Protein AF-A0A8X6I4H9-F1 (afdb_monomer)

Structure (mmCIF, N/CA/C/O backbone):
data_AF-A0A8X6I4H9-F1
#
_entry.id   AF-A0A8X6I4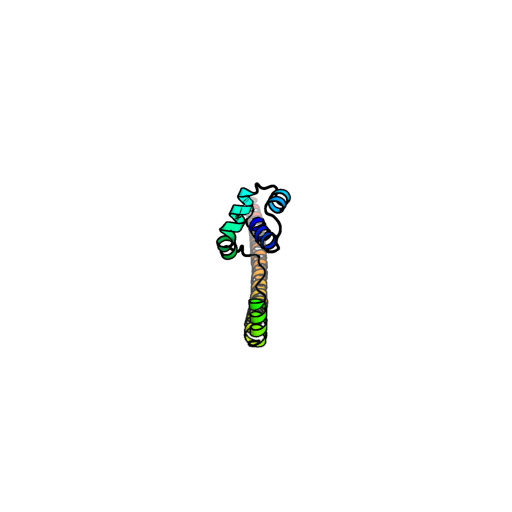H9-F1
#
loop_
_atom_site.group_PDB
_atom_site.id
_atom_site.type_symbol
_atom_site.label_atom_id
_atom_site.label_alt_id
_atom_site.label_comp_id
_atom_site.label_asym_id
_atom_site.label_entity_id
_atom_site.label_seq_id
_atom_site.pdbx_PDB_ins_code
_atom_site.Cartn_x
_atom_site.Cartn_y
_atom_site.Cartn_z
_atom_site.occupancy
_atom_site.B_iso_or_equiv
_atom_site.auth_seq_id
_atom_site.auth_comp_id
_atom_site.auth_asym_id
_atom_site.auth_atom_id
_atom_site.pdbx_PDB_model_num
ATOM 1 N N . MET A 1 1 ? -10.138 9.656 -22.142 1.00 62.78 1 MET A N 1
ATOM 2 C CA . MET A 1 1 ? -8.800 9.937 -21.572 1.00 62.78 1 MET A CA 1
ATOM 3 C C . MET A 1 1 ? -8.056 8.612 -21.394 1.00 62.78 1 MET A C 1
ATOM 5 O O . MET A 1 1 ? -8.701 7.644 -21.022 1.00 62.78 1 MET A O 1
ATOM 9 N N . ILE A 1 2 ? -6.763 8.522 -21.728 1.00 79.38 2 ILE A N 1
ATOM 10 C CA . ILE A 1 2 ? -5.952 7.296 -21.542 1.00 79.38 2 ILE A CA 1
ATOM 11 C C . ILE A 1 2 ? -5.368 7.282 -20.125 1.00 79.38 2 ILE A C 1
ATOM 13 O O . ILE A 1 2 ? -4.839 8.306 -19.690 1.00 79.38 2 ILE A O 1
ATOM 17 N N . SER A 1 3 ? -5.432 6.134 -19.442 1.00 85.44 3 SER A N 1
ATOM 18 C CA . SER A 1 3 ? -4.792 5.927 -18.134 1.00 85.44 3 SER A CA 1
ATOM 19 C C . SER A 1 3 ? -3.269 6.075 -18.226 1.00 85.44 3 SER A C 1
ATOM 21 O O . SER A 1 3 ? -2.656 5.675 -19.217 1.00 85.44 3 SER A O 1
ATOM 23 N N . MET A 1 4 ? -2.638 6.620 -17.183 1.00 84.12 4 MET A N 1
ATOM 24 C CA . MET A 1 4 ? -1.178 6.736 -17.116 1.00 84.12 4 MET A CA 1
ATOM 25 C C . MET A 1 4 ? -0.478 5.379 -17.245 1.00 84.12 4 MET A C 1
ATOM 27 O O . MET A 1 4 ? 0.596 5.321 -17.837 1.00 84.12 4 MET A O 1
ATOM 31 N N . GLU A 1 5 ? -1.098 4.291 -16.787 1.00 81.94 5 GLU A N 1
ATOM 32 C CA . GLU A 1 5 ? -0.557 2.934 -16.930 1.00 81.94 5 GLU A CA 1
ATOM 33 C C . GLU A 1 5 ? -0.462 2.500 -18.397 1.00 81.94 5 GLU A C 1
ATOM 35 O O . GLU A 1 5 ? 0.587 2.044 -18.843 1.00 81.94 5 GLU A O 1
ATOM 40 N N . ALA A 1 6 ? -1.515 2.739 -19.181 1.00 86.56 6 ALA A N 1
ATOM 41 C CA . ALA A 1 6 ? -1.524 2.411 -20.604 1.00 86.56 6 ALA A CA 1
ATOM 42 C C . ALA A 1 6 ? -0.463 3.213 -21.379 1.00 86.56 6 ALA A C 1
ATOM 44 O O . ALA A 1 6 ? 0.189 2.677 -22.270 1.00 86.56 6 ALA A O 1
ATOM 45 N N . LYS A 1 7 ? -0.207 4.479 -21.007 1.00 87.69 7 LYS A N 1
ATOM 46 C CA . LYS A 1 7 ? 0.895 5.261 -21.604 1.00 87.69 7 LYS A CA 1
ATOM 47 C C . LYS A 1 7 ? 2.264 4.635 -21.324 1.00 87.69 7 LYS A C 1
ATOM 49 O O . LYS A 1 7 ? 3.113 4.630 -22.210 1.00 87.69 7 LYS A O 1
ATOM 54 N N . HIS A 1 8 ? 2.463 4.107 -20.116 1.00 86.38 8 HIS A N 1
ATOM 55 C CA . HIS A 1 8 ? 3.703 3.432 -19.731 1.00 86.38 8 HIS A CA 1
ATOM 56 C C . HIS A 1 8 ? 3.895 2.091 -20.442 1.00 86.38 8 HIS A C 1
ATOM 58 O O . HIS A 1 8 ? 5.033 1.696 -20.656 1.00 86.38 8 HIS A O 1
ATOM 64 N N . GLU A 1 9 ? 2.819 1.411 -20.841 1.00 89.44 9 GLU A N 1
ATOM 65 C CA . GLU A 1 9 ? 2.886 0.144 -21.580 1.00 89.44 9 GLU A CA 1
ATOM 66 C C . GLU A 1 9 ? 3.106 0.338 -23.094 1.00 89.44 9 GLU A C 1
ATOM 68 O O . GLU A 1 9 ? 3.811 -0.442 -23.737 1.00 89.44 9 GLU A O 1
ATOM 73 N N . ILE A 1 10 ? 2.566 1.419 -23.667 1.00 91.88 10 ILE A N 1
ATOM 74 C CA . ILE A 1 10 ? 2.710 1.756 -25.094 1.00 91.88 10 ILE A CA 1
ATOM 75 C C . ILE A 1 10 ? 4.174 2.060 -25.463 1.00 91.88 10 ILE A C 1
ATOM 77 O O . ILE A 1 10 ? 4.653 1.625 -26.510 1.00 91.88 10 ILE A O 1
ATOM 81 N N . ILE A 1 11 ? 4.906 2.777 -24.601 1.00 90.50 11 ILE A N 1
ATOM 82 C CA . ILE A 1 11 ? 6.310 3.167 -24.832 1.00 90.50 11 ILE A CA 1
ATOM 83 C C . ILE A 1 11 ? 7.230 1.951 -25.089 1.00 90.50 11 ILE A C 1
ATOM 85 O O . ILE A 1 11 ? 7.863 1.919 -26.146 1.00 90.50 11 ILE A O 1
ATOM 89 N N . PRO A 1 12 ? 7.300 0.926 -24.214 1.00 91.31 12 PRO A N 1
ATOM 90 C CA . PRO A 1 12 ? 8.174 -0.228 -24.419 1.00 91.31 12 PRO A CA 1
ATOM 91 C C . PRO A 1 12 ? 7.708 -1.149 -25.552 1.00 91.31 12 PRO A C 1
ATOM 93 O O . PRO A 1 12 ? 8.519 -1.882 -26.113 1.00 91.31 12 PRO A O 1
ATOM 96 N N . LYS A 1 13 ? 6.415 -1.167 -25.912 1.00 92.00 13 LYS A N 1
ATOM 97 C CA . LYS A 1 13 ? 5.955 -1.878 -27.120 1.00 92.00 13 LYS A CA 1
ATOM 98 C C . LYS A 1 13 ? 6.479 -1.193 -28.385 1.00 92.00 13 LYS A C 1
ATOM 100 O O . LYS A 1 13 ? 6.970 -1.867 -29.285 1.00 92.00 13 LYS A O 1
ATOM 105 N N . HIS A 1 14 ? 6.459 0.137 -28.422 1.00 91.81 14 HIS A N 1
ATOM 106 C CA . HIS A 1 14 ? 7.021 0.883 -29.543 1.00 91.81 14 HIS A CA 1
ATOM 107 C C . HIS A 1 14 ? 8.554 0.785 -29.625 1.00 91.81 14 HIS A C 1
ATOM 109 O O . HIS A 1 14 ? 9.089 0.607 -30.714 1.00 91.81 14 HIS A O 1
ATOM 115 N N . GLU A 1 15 ? 9.267 0.829 -28.493 1.00 89.69 15 GLU A N 1
ATOM 116 C CA . GLU A 1 15 ? 10.731 0.634 -28.454 1.00 89.69 15 GLU A CA 1
ATOM 117 C C . GLU A 1 15 ? 11.150 -0.773 -28.929 1.00 89.69 15 GLU A C 1
ATOM 119 O O . GLU A 1 15 ? 12.228 -0.933 -29.492 1.00 89.69 15 GLU A O 1
ATOM 124 N N . ARG A 1 16 ? 10.270 -1.777 -28.791 1.00 90.88 16 ARG A N 1
ATOM 125 C CA . ARG A 1 16 ? 10.429 -3.123 -29.377 1.00 90.88 16 ARG A CA 1
ATOM 126 C C . ARG A 1 16 ? 10.137 -3.195 -30.884 1.00 90.88 16 ARG A C 1
ATOM 128 O O . ARG A 1 16 ? 10.210 -4.275 -31.459 1.00 90.88 16 ARG A O 1
ATOM 135 N N . GLY A 1 17 ? 9.802 -2.074 -31.522 1.00 88.19 17 GLY A N 1
ATOM 136 C CA . GLY A 1 17 ? 9.575 -1.983 -32.966 1.00 88.19 17 GLY A CA 1
ATOM 137 C C . GLY A 1 17 ? 8.130 -2.208 -33.417 1.00 88.19 17 GLY A C 1
ATOM 138 O O . GLY A 1 17 ? 7.887 -2.307 -34.620 1.00 88.19 17 GLY A O 1
ATOM 139 N N . VAL A 1 18 ? 7.154 -2.265 -32.500 1.00 92.75 18 VAL A N 1
ATOM 140 C CA . VAL A 1 18 ? 5.731 -2.354 -32.875 1.00 92.75 18 VAL A CA 1
ATOM 141 C C . VAL A 1 18 ? 5.297 -1.064 -33.585 1.00 92.75 18 VAL A C 1
ATOM 143 O O . VAL A 1 18 ? 5.602 0.051 -33.133 1.00 92.75 18 VAL A O 1
ATOM 146 N N . ARG A 1 19 ? 4.579 -1.203 -34.709 1.00 93.88 19 ARG A N 1
ATOM 147 C CA . ARG A 1 19 ? 4.134 -0.058 -35.515 1.00 93.88 19 ARG A CA 1
ATOM 148 C C . ARG A 1 19 ? 3.068 0.748 -34.775 1.00 93.88 19 ARG A C 1
ATOM 150 O O . ARG A 1 19 ? 2.233 0.218 -34.049 1.00 93.88 19 ARG A O 1
ATOM 157 N N . ILE A 1 20 ? 3.062 2.056 -35.025 1.00 93.00 20 ILE A N 1
ATOM 158 C CA . ILE A 1 20 ? 2.125 3.005 -34.400 1.00 93.00 20 ILE A CA 1
ATOM 159 C C . ILE A 1 20 ? 0.665 2.640 -34.708 1.00 93.00 20 ILE A C 1
ATOM 161 O O . ILE A 1 20 ? -0.184 2.761 -33.830 1.00 93.00 20 ILE A O 1
ATOM 165 N N . ASN A 1 21 ? 0.380 2.163 -35.924 1.00 94.06 21 ASN A N 1
ATOM 166 C CA . ASN A 1 21 ? -0.971 1.757 -36.323 1.00 94.06 21 ASN A CA 1
ATOM 167 C C . ASN A 1 21 ? -1.453 0.502 -35.580 1.00 94.06 21 ASN A C 1
ATOM 169 O O . ASN A 1 21 ? -2.626 0.415 -35.232 1.00 94.06 21 ASN A O 1
ATOM 173 N N . ASP A 1 22 ? -0.553 -0.431 -35.274 1.00 94.31 22 ASP A N 1
ATOM 174 C CA . ASP A 1 22 ? -0.910 -1.651 -34.545 1.00 94.31 22 ASP A CA 1
ATOM 175 C C . ASP A 1 22 ? -1.233 -1.319 -33.083 1.00 94.31 22 ASP A C 1
ATOM 177 O O . ASP A 1 22 ? -2.251 -1.756 -32.555 1.00 94.31 22 ASP A O 1
ATOM 181 N N . LEU A 1 23 ? -0.442 -0.433 -32.465 1.00 93.12 23 LEU A N 1
ATOM 182 C CA . LEU A 1 23 ? -0.714 0.112 -31.128 1.00 93.12 23 LEU A CA 1
ATOM 183 C C . LEU A 1 23 ? -2.003 0.941 -31.087 1.00 93.12 23 LEU A C 1
ATOM 185 O O . LEU A 1 23 ? -2.743 0.921 -30.107 1.00 93.12 23 LEU A O 1
ATOM 189 N N . ALA A 1 24 ? -2.283 1.689 -32.150 1.00 93.50 24 ALA A N 1
ATOM 190 C CA . ALA A 1 24 ? -3.525 2.432 -32.294 1.00 93.50 24 ALA A CA 1
ATOM 191 C C . ALA A 1 24 ? -4.738 1.489 -32.286 1.00 93.50 24 ALA A C 1
ATOM 193 O O . ALA A 1 24 ? -5.689 1.729 -31.544 1.00 93.50 24 ALA A O 1
ATOM 194 N N . ASN A 1 25 ? -4.669 0.382 -33.026 1.00 93.12 25 ASN A N 1
ATOM 195 C CA . ASN A 1 25 ? -5.726 -0.625 -33.053 1.00 93.12 25 ASN A CA 1
ATOM 196 C C . ASN A 1 25 ? -5.857 -1.363 -31.711 1.00 93.12 25 ASN A C 1
ATOM 198 O O . ASN A 1 25 ? -6.961 -1.465 -31.184 1.00 93.12 25 ASN A O 1
ATOM 202 N N . GLU A 1 26 ? -4.740 -1.808 -31.126 1.00 91.75 26 GLU A N 1
ATOM 203 C CA . GLU A 1 26 ? -4.704 -2.553 -29.857 1.00 91.75 26 GLU A CA 1
ATOM 204 C C . GLU A 1 26 ? -5.322 -1.756 -28.699 1.00 91.75 26 GLU A C 1
ATOM 206 O O . GLU A 1 26 ? -6.111 -2.281 -27.916 1.00 91.75 26 GLU A O 1
ATOM 211 N N . TYR A 1 27 ? -5.003 -0.464 -28.606 1.00 90.50 27 TYR A N 1
ATOM 212 C CA . TYR A 1 27 ? -5.486 0.398 -27.527 1.00 90.50 27 TYR A CA 1
ATOM 213 C C . TYR A 1 27 ? -6.756 1.189 -27.891 1.00 90.50 27 TYR A C 1
ATOM 215 O O . TYR A 1 27 ? -7.223 2.000 -27.079 1.00 90.50 27 TYR A O 1
ATOM 223 N N . GLY A 1 28 ? -7.308 0.992 -29.096 1.00 90.56 28 GLY A N 1
ATOM 224 C CA . GLY A 1 28 ? -8.489 1.702 -29.600 1.00 90.56 28 GLY A CA 1
ATOM 225 C C . GLY A 1 28 ? -8.290 3.220 -29.682 1.00 90.56 28 GLY A C 1
ATOM 226 O O . GLY A 1 28 ? -9.151 4.000 -29.265 1.00 90.56 28 GLY A O 1
ATOM 227 N N . ARG A 1 29 ? -7.111 3.666 -30.130 1.00 92.31 29 ARG A N 1
ATOM 228 C CA . ARG A 1 29 ? -6.700 5.076 -30.188 1.00 92.31 29 ARG A CA 1
ATOM 229 C C . ARG A 1 29 ? -6.320 5.493 -31.591 1.00 92.31 29 ARG A C 1
ATOM 231 O O . ARG A 1 29 ? -5.861 4.699 -32.390 1.00 92.31 29 ARG A O 1
ATOM 238 N N . ASN A 1 30 ? -6.451 6.786 -31.862 1.00 93.56 30 ASN A N 1
ATOM 239 C CA . ASN A 1 30 ? -5.946 7.364 -33.099 1.00 93.56 30 ASN A CA 1
ATOM 240 C C . ASN A 1 30 ? -4.399 7.260 -33.128 1.00 93.56 30 ASN A C 1
ATOM 242 O O . ASN A 1 30 ? -3.769 7.602 -32.117 1.00 93.56 30 ASN A O 1
ATOM 246 N N . PRO A 1 31 ? -3.773 6.860 -34.253 1.00 93.56 31 PRO A N 1
ATOM 247 C CA . PRO A 1 31 ? -2.320 6.904 -34.443 1.00 93.56 31 PRO A CA 1
ATOM 248 C C . PRO A 1 31 ? -1.654 8.208 -33.986 1.00 93.56 31 PRO A C 1
ATOM 250 O O . PRO A 1 31 ? -0.582 8.180 -33.378 1.00 93.56 31 PRO A O 1
ATOM 253 N N . SER A 1 32 ? -2.309 9.359 -34.181 1.00 93.81 32 SER A N 1
ATOM 254 C CA . SER A 1 32 ? -1.797 10.653 -33.708 1.00 93.81 32 SER A CA 1
ATOM 255 C C . SER A 1 32 ? -1.646 10.708 -32.183 1.00 93.81 32 SER A C 1
ATOM 257 O O . SER A 1 32 ? -0.672 11.263 -31.678 1.00 93.81 32 SER A O 1
ATOM 259 N N . ALA A 1 33 ? -2.569 10.097 -31.436 1.00 92.50 33 ALA A N 1
ATOM 260 C CA . ALA A 1 33 ? -2.508 10.046 -29.977 1.00 92.50 33 ALA A CA 1
ATOM 261 C C . ALA A 1 33 ? -1.358 9.149 -29.493 1.00 92.50 33 ALA A C 1
ATOM 263 O O . ALA A 1 33 ? -0.643 9.522 -28.563 1.00 92.50 33 ALA A O 1
ATOM 264 N N . ILE A 1 34 ? -1.139 8.008 -30.155 1.00 94.44 34 ILE A N 1
ATOM 265 C CA . ILE A 1 34 ? -0.004 7.114 -29.879 1.00 94.44 34 ILE A CA 1
ATOM 266 C C . ILE A 1 34 ? 1.325 7.825 -30.169 1.00 94.44 34 ILE A C 1
ATOM 268 O O . ILE A 1 34 ? 2.225 7.819 -29.330 1.00 94.44 34 ILE A O 1
ATOM 272 N N . SER A 1 35 ? 1.424 8.527 -31.301 1.00 94.25 35 SER A N 1
ATOM 273 C CA . SER A 1 35 ? 2.589 9.354 -31.639 1.00 94.25 35 SER A CA 1
ATOM 274 C C . SER A 1 35 ? 2.877 10.408 -30.561 1.00 94.25 35 SER A C 1
ATOM 276 O O . SER A 1 35 ? 4.031 10.606 -30.187 1.00 94.25 35 SER A O 1
ATOM 278 N N . THR A 1 36 ? 1.857 11.085 -30.028 1.00 94.69 36 THR A N 1
ATOM 279 C CA . THR A 1 36 ? 2.041 12.070 -28.947 1.00 94.69 36 THR A CA 1
ATOM 280 C C . THR A 1 36 ? 2.564 11.425 -27.663 1.00 94.69 36 THR A C 1
ATOM 282 O O . THR A 1 36 ? 3.466 11.979 -27.038 1.00 94.69 36 THR A O 1
ATOM 285 N N . ILE A 1 37 ? 2.070 10.236 -27.299 1.00 93.06 37 ILE A N 1
ATOM 286 C CA . ILE A 1 37 ? 2.575 9.470 -26.144 1.00 93.06 37 ILE A CA 1
ATOM 287 C C . ILE A 1 37 ? 4.057 9.126 -26.331 1.00 93.06 37 ILE A C 1
ATOM 289 O O . ILE A 1 37 ? 4.852 9.329 -25.417 1.00 93.06 37 ILE A O 1
ATOM 293 N N . ILE A 1 38 ? 4.443 8.672 -27.525 1.00 93.44 38 ILE A N 1
ATOM 294 C CA . ILE A 1 38 ? 5.837 8.339 -27.850 1.00 93.44 38 ILE A CA 1
ATOM 295 C C . ILE A 1 38 ? 6.730 9.588 -27.801 1.00 93.44 38 ILE A C 1
ATOM 297 O O . ILE A 1 38 ? 7.825 9.536 -27.247 1.00 93.44 38 ILE A O 1
ATOM 301 N N . LYS A 1 39 ? 6.268 10.733 -28.320 1.00 94.50 39 LYS A N 1
ATOM 302 C CA . LYS A 1 39 ? 7.011 12.008 -28.251 1.00 94.50 39 LYS A CA 1
ATOM 303 C C . LYS A 1 39 ? 7.212 12.483 -26.812 1.00 94.50 39 LYS A C 1
ATOM 305 O O . LYS A 1 39 ? 8.264 13.017 -26.479 1.00 94.50 39 LYS A O 1
ATOM 310 N N . GLN A 1 40 ? 6.223 12.261 -25.951 1.00 92.25 40 GLN A N 1
ATOM 311 C CA . GLN A 1 40 ? 6.266 12.626 -24.534 1.00 92.25 40 GLN A CA 1
ATOM 312 C C . GLN A 1 40 ? 6.908 11.544 -23.644 1.00 92.25 40 GLN A C 1
ATOM 314 O O . GLN A 1 40 ? 6.837 11.655 -22.418 1.00 92.25 40 GLN A O 1
ATOM 319 N N . LYS A 1 41 ? 7.553 10.515 -24.218 1.00 89.75 41 LYS A N 1
ATOM 320 C CA . LYS A 1 41 ? 8.068 9.353 -23.471 1.00 89.75 41 LYS A CA 1
ATOM 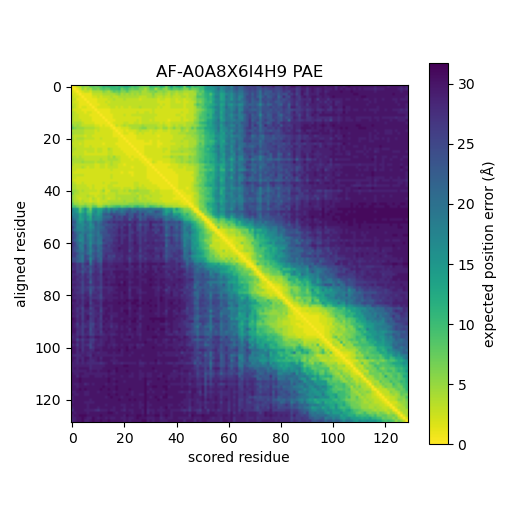321 C C . LYS A 1 41 ? 8.999 9.719 -22.315 1.00 89.75 41 LYS A C 1
ATOM 323 O O . LYS A 1 41 ? 8.897 9.118 -21.253 1.00 89.75 41 LYS A O 1
ATOM 328 N N . GLU A 1 42 ? 9.852 10.728 -22.480 1.00 86.88 42 GLU A N 1
ATOM 329 C CA . GLU A 1 42 ? 10.808 11.146 -21.446 1.00 86.88 42 GLU A CA 1
ATOM 330 C C . GLU A 1 42 ? 10.111 11.804 -20.249 1.00 86.88 42 GLU A C 1
ATOM 332 O O . GLU A 1 42 ? 10.472 11.564 -19.099 1.00 86.88 42 GLU A O 1
ATOM 337 N N . ALA A 1 43 ? 9.065 12.598 -20.497 1.00 87.56 43 ALA A N 1
ATOM 338 C CA . ALA A 1 43 ? 8.253 13.181 -19.433 1.00 87.56 43 ALA A CA 1
ATOM 339 C C . ALA A 1 43 ? 7.435 12.100 -18.711 1.00 87.56 43 ALA A C 1
ATOM 341 O O . ALA A 1 43 ? 7.359 12.096 -17.486 1.00 87.56 43 ALA A O 1
ATOM 342 N N . ILE A 1 44 ? 6.877 11.147 -19.465 1.00 85.19 44 ILE A N 1
ATOM 343 C CA . ILE A 1 44 ? 6.092 10.033 -18.920 1.00 85.19 44 ILE A CA 1
ATOM 344 C C . ILE A 1 44 ? 6.977 9.120 -18.056 1.00 85.19 44 ILE A C 1
ATOM 346 O O . ILE A 1 44 ? 6.574 8.797 -16.946 1.00 85.19 44 ILE A O 1
ATOM 350 N N . LYS A 1 45 ? 8.204 8.796 -18.496 1.00 84.31 45 LYS A N 1
ATOM 351 C CA . LYS A 1 45 ? 9.186 8.017 -17.715 1.00 84.31 45 LYS A CA 1
ATOM 352 C C . LYS A 1 45 ? 9.607 8.715 -16.414 1.00 84.31 45 LYS A C 1
ATOM 354 O O . LYS A 1 45 ? 9.835 8.033 -15.425 1.00 84.31 45 LYS A O 1
ATOM 359 N N . LYS A 1 46 ? 9.698 10.051 -16.385 1.00 80.50 46 LYS A N 1
ATOM 360 C CA . LYS A 1 46 ? 10.021 10.826 -15.164 1.00 80.50 46 LYS A CA 1
ATOM 361 C C . LYS A 1 46 ? 8.859 10.899 -14.171 1.00 80.50 46 LYS A C 1
ATOM 363 O O . LYS A 1 46 ? 9.083 10.994 -12.972 1.00 80.50 46 LYS A O 1
ATOM 368 N N . LEU A 1 47 ? 7.628 10.852 -14.670 1.00 73.12 47 LEU A N 1
ATOM 369 C CA . LEU A 1 47 ? 6.388 10.935 -13.894 1.00 73.12 47 LEU A CA 1
ATOM 370 C C . LEU A 1 47 ? 5.923 9.572 -13.356 1.00 73.12 47 LEU A C 1
ATOM 372 O O . LEU A 1 47 ? 4.723 9.407 -13.141 1.00 73.12 47 LEU A O 1
ATOM 376 N N . GLN A 1 48 ? 6.827 8.594 -13.199 1.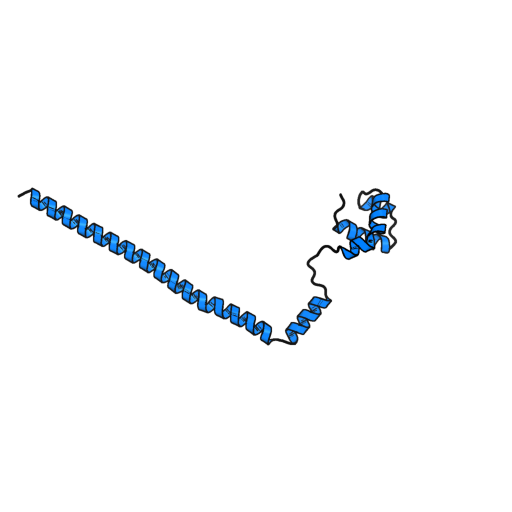00 62.81 48 GLN A N 1
ATOM 377 C CA . GLN A 1 48 ? 6.466 7.214 -12.861 1.00 62.81 48 GLN A CA 1
ATOM 378 C C . GLN A 1 48 ? 5.362 7.152 -11.791 1.00 62.81 48 GLN A C 1
ATOM 380 O O . GLN A 1 48 ? 5.525 7.731 -10.713 1.00 62.81 48 GLN A O 1
ATOM 385 N N . PRO A 1 49 ? 4.243 6.451 -12.051 1.00 54.62 49 PRO A N 1
ATOM 386 C CA . PRO A 1 49 ? 3.294 6.142 -11.002 1.00 54.62 49 PRO A CA 1
ATOM 387 C C . PRO A 1 49 ? 4.012 5.230 -10.012 1.00 54.62 49 PRO A C 1
ATOM 389 O O . PRO A 1 49 ? 4.616 4.233 -10.409 1.00 54.62 49 PRO A O 1
ATOM 392 N N . SER A 1 50 ? 3.949 5.579 -8.732 1.00 49.19 50 SER A N 1
ATOM 393 C CA . SER A 1 50 ? 4.380 4.758 -7.608 1.00 49.19 50 SER A CA 1
ATOM 394 C C . SER A 1 50 ? 3.610 3.433 -7.592 1.00 49.19 50 SER A C 1
ATOM 396 O O . SER A 1 50 ? 2.673 3.239 -6.823 1.00 49.19 50 SER A O 1
ATOM 398 N N . LYS A 1 51 ? 3.987 2.489 -8.457 1.00 49.41 51 LYS A N 1
ATOM 399 C CA . LYS A 1 51 ? 3.639 1.086 -8.268 1.00 49.41 51 LYS A CA 1
ATOM 400 C C . LYS A 1 51 ? 4.504 0.600 -7.119 1.00 49.41 51 LYS A C 1
ATOM 402 O O . LYS A 1 51 ? 5.722 0.708 -7.180 1.00 49.41 51 LYS A O 1
ATOM 407 N N . GLY A 1 52 ? 3.851 0.152 -6.050 1.00 51.56 52 GLY A N 1
ATOM 408 C CA . GLY A 1 52 ? 4.439 -0.265 -4.777 1.00 51.56 52 GLY A CA 1
ATOM 409 C C . GLY A 1 52 ? 5.321 -1.514 -4.842 1.00 51.56 52 GLY A C 1
ATOM 410 O O . GLY A 1 52 ? 5.273 -2.339 -3.937 1.00 51.56 52 GLY A O 1
ATOM 411 N N . GLU A 1 53 ? 6.135 -1.655 -5.881 1.00 54.25 53 GLU A N 1
ATOM 412 C CA . GLU A 1 53 ? 7.283 -2.544 -5.895 1.00 54.25 53 GLU A CA 1
ATOM 413 C C . GLU A 1 53 ? 8.475 -1.737 -5.392 1.00 54.25 53 GLU A C 1
ATOM 415 O O . GLU A 1 53 ? 8.964 -0.822 -6.052 1.00 54.25 53 GLU A O 1
ATOM 420 N N . ILE A 1 54 ? 8.915 -2.044 -4.172 1.00 58.75 54 ILE A N 1
ATOM 421 C CA . ILE A 1 54 ? 10.166 -1.509 -3.640 1.00 58.75 54 ILE A CA 1
ATOM 422 C C . ILE A 1 54 ? 11.274 -1.947 -4.613 1.00 58.75 54 ILE A C 1
ATOM 424 O O . ILE A 1 54 ? 11.432 -3.153 -4.818 1.00 58.75 54 ILE A O 1
ATOM 428 N N . PRO A 1 55 ? 12.024 -1.013 -5.227 1.00 59.34 55 PRO A N 1
ATOM 429 C CA . PRO A 1 55 ? 13.085 -1.341 -6.168 1.00 59.34 55 PRO A CA 1
ATOM 430 C C . PRO A 1 55 ? 14.037 -2.391 -5.594 1.00 59.34 55 PRO A C 1
ATOM 432 O O . PRO A 1 55 ? 14.410 -2.331 -4.420 1.00 59.34 55 PRO A O 1
ATOM 435 N N . ARG A 1 56 ? 14.459 -3.347 -6.427 1.00 57.53 56 ARG A N 1
ATOM 436 C CA . ARG A 1 56 ? 15.324 -4.468 -6.015 1.00 57.53 56 ARG A CA 1
ATOM 437 C C . ARG A 1 56 ? 16.632 -4.005 -5.365 1.00 57.53 56 ARG A C 1
ATOM 439 O O . ARG A 1 56 ? 17.177 -4.726 -4.532 1.00 57.53 56 ARG A O 1
ATOM 446 N N . GLU A 1 57 ? 17.138 -2.820 -5.711 1.00 60.56 57 GLU A N 1
ATOM 447 C CA . GLU A 1 57 ? 18.277 -2.213 -5.011 1.00 60.56 57 GLU A CA 1
ATOM 448 C C . GLU A 1 57 ? 17.945 -1.848 -3.557 1.00 60.56 57 GLU A C 1
ATOM 450 O O . GLU A 1 57 ? 18.707 -2.203 -2.662 1.00 60.56 57 GLU A O 1
ATOM 455 N N . ILE A 1 58 ? 16.778 -1.254 -3.293 1.00 61.25 58 ILE A N 1
ATOM 456 C CA . ILE A 1 58 ? 16.326 -0.907 -1.935 1.00 61.25 58 ILE A CA 1
ATOM 457 C C . ILE A 1 58 ? 16.050 -2.173 -1.111 1.00 61.25 58 ILE A C 1
ATOM 459 O O . ILE A 1 58 ? 16.294 -2.204 0.094 1.00 61.25 58 ILE A O 1
ATOM 463 N N . GLU A 1 59 ? 15.569 -3.252 -1.733 1.00 64.00 59 GLU A N 1
ATOM 464 C CA . GLU A 1 59 ? 15.391 -4.540 -1.054 1.00 64.00 59 GLU A CA 1
ATOM 465 C C . GLU A 1 59 ? 16.732 -5.180 -0.659 1.00 64.00 59 GLU A C 1
ATOM 467 O O . GLU A 1 59 ? 16.891 -5.640 0.477 1.00 64.00 59 GLU A O 1
ATOM 472 N N . LYS A 1 60 ? 17.726 -5.148 -1.556 1.00 67.69 60 LYS A N 1
ATOM 473 C CA . LYS A 1 60 ? 19.098 -5.580 -1.251 1.00 67.69 60 LYS A CA 1
ATOM 474 C C . LYS A 1 60 ? 19.703 -4.731 -0.137 1.00 67.69 60 LYS A C 1
ATOM 476 O O . LYS A 1 60 ? 20.226 -5.287 0.824 1.00 67.69 60 LYS A O 1
ATOM 481 N N . GLU A 1 61 ? 19.568 -3.410 -0.198 1.00 64.50 61 GLU A N 1
ATOM 482 C CA . GLU A 1 61 ? 20.030 -2.512 0.863 1.00 64.50 61 GLU A CA 1
ATOM 483 C C . GLU A 1 61 ? 19.342 -2.806 2.199 1.00 64.50 61 GLU A C 1
ATOM 485 O O . GLU A 1 61 ? 20.021 -2.950 3.214 1.00 64.50 61 GLU A O 1
ATOM 490 N N . ARG A 1 62 ? 18.021 -3.021 2.209 1.00 61.94 62 ARG A N 1
ATOM 491 C CA . ARG A 1 62 ? 17.266 -3.431 3.404 1.00 61.94 62 ARG A CA 1
ATOM 492 C C . ARG A 1 62 ? 17.738 -4.761 3.976 1.00 61.94 62 ARG A C 1
ATOM 494 O O . ARG A 1 62 ? 17.810 -4.897 5.198 1.00 61.94 62 ARG A O 1
ATOM 501 N N . LYS A 1 63 ? 18.059 -5.739 3.127 1.00 64.56 63 LYS A N 1
ATOM 502 C CA . LYS A 1 63 ? 18.630 -7.020 3.558 1.00 64.56 63 LYS A CA 1
ATOM 503 C C . LYS A 1 63 ? 20.016 -6.818 4.174 1.00 64.56 63 LYS A C 1
ATOM 505 O O . LYS A 1 63 ? 20.254 -7.288 5.280 1.00 64.56 63 LYS A O 1
ATOM 510 N N . THR A 1 64 ? 20.877 -6.022 3.541 1.00 65.62 64 THR A N 1
ATOM 511 C CA . THR A 1 64 ? 22.209 -5.738 4.098 1.00 65.62 64 THR A CA 1
ATOM 512 C C . THR A 1 64 ? 22.142 -4.917 5.388 1.00 65.62 64 THR A C 1
ATOM 514 O O . THR A 1 64 ? 22.951 -5.126 6.282 1.00 65.62 64 THR A O 1
ATOM 517 N N . LEU A 1 65 ? 21.166 -4.018 5.541 1.00 61.38 65 LEU A N 1
ATOM 518 C CA . LEU A 1 65 ? 20.931 -3.279 6.783 1.00 61.38 65 LEU A CA 1
ATOM 519 C C . LEU A 1 65 ? 20.449 -4.210 7.906 1.00 61.38 65 LEU A C 1
ATOM 521 O O . LEU A 1 65 ? 20.884 -4.077 9.049 1.00 61.38 65 LEU A O 1
ATOM 525 N N . ARG A 1 66 ? 19.574 -5.167 7.566 1.00 58.75 66 ARG A N 1
ATOM 526 C CA . ARG A 1 66 ? 19.077 -6.214 8.470 1.00 58.75 66 ARG A CA 1
ATOM 527 C C . ARG A 1 66 ? 20.206 -7.114 8.972 1.00 58.75 66 ARG A C 1
ATOM 529 O O . ARG A 1 66 ? 20.201 -7.485 10.139 1.00 58.75 66 ARG A O 1
ATOM 536 N N . GLU A 1 67 ? 21.159 -7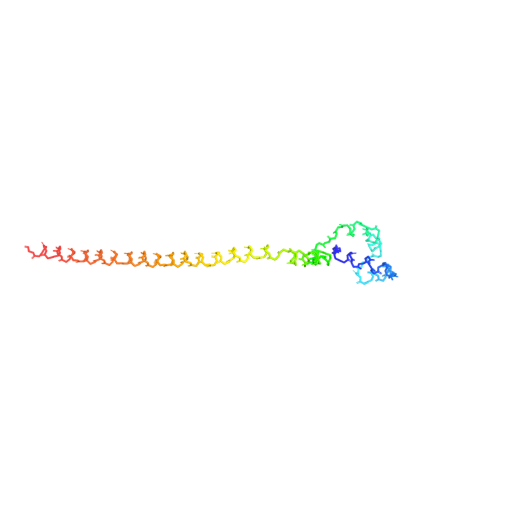.433 8.105 1.00 66.44 67 GLU A N 1
ATOM 537 C CA . GLU A 1 67 ? 22.345 -8.231 8.434 1.00 66.44 67 GLU A CA 1
ATOM 538 C C . GLU A 1 67 ? 23.382 -7.425 9.236 1.00 66.44 67 GLU A C 1
ATOM 540 O O . GLU A 1 67 ? 23.976 -7.955 10.170 1.00 66.44 67 GLU A O 1
ATOM 545 N N . ARG A 1 68 ? 23.565 -6.130 8.935 1.00 67.12 68 ARG A N 1
ATOM 546 C CA . ARG A 1 68 ? 24.548 -5.263 9.612 1.00 67.12 68 ARG A CA 1
ATOM 547 C C . ARG A 1 68 ? 24.117 -4.762 10.994 1.00 67.12 68 ARG A C 1
ATOM 549 O O . ARG A 1 68 ? 24.979 -4.396 11.786 1.00 67.12 68 ARG A O 1
ATOM 556 N N . HIS A 1 69 ? 22.818 -4.719 11.301 1.00 62.25 69 HIS A N 1
ATOM 557 C CA . HIS A 1 69 ? 22.317 -4.180 12.574 1.00 62.25 69 HIS A CA 1
ATOM 558 C C . HIS A 1 69 ? 21.169 -5.013 13.182 1.00 62.25 69 HIS A C 1
ATOM 560 O O . HIS A 1 69 ? 20.024 -4.548 13.226 1.00 62.25 69 HIS A O 1
ATOM 566 N N . PRO A 1 70 ? 21.450 -6.219 13.709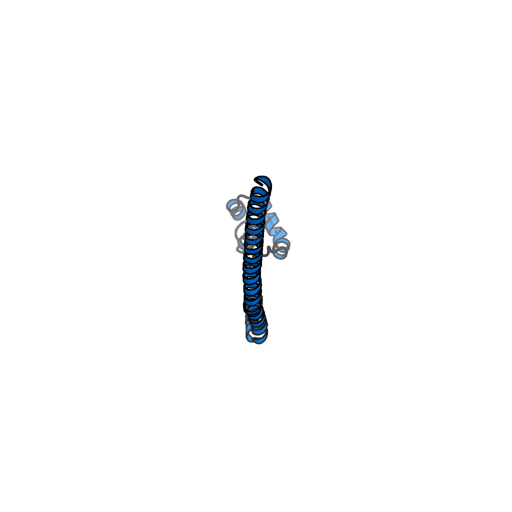 1.00 61.94 70 PRO A N 1
ATOM 567 C CA . PRO A 1 70 ? 20.444 -7.064 14.368 1.00 61.94 70 PRO A CA 1
ATOM 568 C C . PRO A 1 70 ? 19.817 -6.402 15.611 1.00 61.94 70 PRO A C 1
ATOM 570 O O . PRO A 1 70 ? 18.646 -6.619 15.915 1.00 61.94 70 PRO A O 1
ATOM 573 N N . GLU A 1 71 ? 20.568 -5.532 16.288 1.00 63.56 71 GLU A N 1
ATOM 574 C CA . GLU A 1 71 ? 20.147 -4.727 17.442 1.00 63.56 71 GLU A CA 1
ATOM 575 C C . GLU A 1 71 ? 18.935 -3.824 17.137 1.00 63.56 71 GLU A C 1
ATOM 577 O O . GLU A 1 71 ? 18.002 -3.746 17.935 1.00 63.56 71 GLU A O 1
ATOM 582 N N . LYS A 1 72 ? 18.878 -3.216 15.941 1.00 61.78 72 LYS A N 1
ATOM 583 C CA . LYS A 1 72 ? 17.790 -2.298 15.547 1.00 61.78 72 LYS A CA 1
ATOM 584 C C . LYS A 1 72 ? 16.431 -3.003 15.427 1.00 61.78 72 LYS A C 1
ATOM 586 O O . LYS A 1 72 ? 15.390 -2.361 15.548 1.00 61.78 72 LYS A O 1
ATOM 591 N N . LEU A 1 73 ? 16.423 -4.324 15.223 1.00 58.62 73 LEU A N 1
ATOM 592 C CA . LEU A 1 73 ? 15.217 -5.160 15.284 1.00 58.62 73 LEU A CA 1
ATOM 593 C C . LEU A 1 73 ? 14.876 -5.589 16.715 1.00 58.62 73 LEU A C 1
ATOM 595 O O . LEU A 1 73 ? 13.696 -5.727 17.045 1.00 58.62 73 LEU A O 1
ATOM 599 N N . SER A 1 74 ? 15.887 -5.784 17.562 1.00 59.59 74 SER A N 1
ATOM 600 C CA . SER A 1 74 ? 15.698 -6.078 18.983 1.00 59.59 74 SER A CA 1
ATOM 601 C C . SER A 1 74 ? 15.005 -4.927 19.709 1.00 59.59 74 SER A C 1
ATOM 603 O O . SER A 1 74 ? 14.121 -5.195 20.513 1.00 59.59 74 SER A O 1
ATOM 605 N N . THR A 1 75 ? 15.295 -3.668 19.367 1.00 62.88 75 THR A N 1
ATOM 606 C CA . THR A 1 75 ? 14.601 -2.499 19.942 1.00 62.88 75 THR A CA 1
ATOM 607 C C . THR A 1 75 ? 13.113 -2.482 19.590 1.00 62.88 75 THR A C 1
ATOM 609 O O . THR A 1 75 ? 12.275 -2.290 20.467 1.00 62.88 75 THR A O 1
ATOM 612 N N . GLY A 1 76 ? 12.758 -2.760 18.330 1.00 66.06 76 GLY A N 1
ATOM 613 C CA . GLY A 1 76 ? 11.354 -2.843 17.909 1.00 66.06 76 GLY A CA 1
ATOM 614 C C . GLY A 1 76 ? 10.602 -3.995 18.583 1.00 66.06 76 GLY A C 1
ATOM 615 O O . GLY A 1 76 ? 9.468 -3.826 19.025 1.00 66.06 76 GLY A O 1
ATOM 616 N N . ARG A 1 77 ? 11.256 -5.156 18.731 1.00 65.88 77 ARG A N 1
ATOM 617 C CA . ARG A 1 77 ? 10.697 -6.306 19.459 1.00 65.88 77 ARG A CA 1
ATOM 618 C C . ARG A 1 77 ? 10.557 -6.033 20.956 1.00 65.88 77 ARG A C 1
ATOM 620 O O . ARG A 1 77 ? 9.524 -6.366 21.521 1.00 65.88 77 ARG A O 1
ATOM 627 N N . ALA A 1 78 ? 11.551 -5.416 21.590 1.00 64.75 78 ALA A N 1
ATOM 628 C CA . ALA A 1 78 ? 11.497 -5.045 23.002 1.00 64.75 78 ALA A CA 1
ATOM 629 C C . ALA A 1 78 ? 10.395 -4.011 23.274 1.00 64.75 78 ALA A C 1
ATOM 631 O O . ALA A 1 78 ? 9.653 -4.167 24.239 1.00 64.75 78 ALA A O 1
ATOM 632 N N . SER A 1 79 ? 10.230 -3.020 22.389 1.00 65.56 79 SER A N 1
ATOM 633 C CA . SER A 1 79 ? 9.136 -2.045 22.471 1.00 65.56 79 SER A CA 1
ATOM 634 C C . SER A 1 79 ? 7.767 -2.721 22.358 1.00 65.56 79 SER A C 1
ATOM 636 O O . SER A 1 79 ? 6.907 -2.498 23.201 1.00 65.56 79 SER A O 1
ATOM 638 N N . ALA A 1 80 ? 7.582 -3.615 21.379 1.00 68.56 80 ALA A N 1
ATOM 639 C CA . ALA A 1 80 ? 6.324 -4.346 21.212 1.00 68.56 80 ALA A CA 1
ATOM 640 C C . ALA A 1 80 ? 6.007 -5.272 22.405 1.00 68.56 80 ALA A C 1
ATOM 642 O O . ALA A 1 80 ? 4.859 -5.373 22.834 1.00 68.56 80 ALA A O 1
ATOM 643 N N . LEU A 1 81 ? 7.024 -5.928 22.976 1.00 68.38 81 LEU A N 1
ATOM 644 C CA . LEU A 1 81 ? 6.872 -6.765 24.171 1.00 68.38 81 LEU A CA 1
ATOM 645 C C . LEU A 1 81 ? 6.526 -5.943 25.420 1.00 68.38 81 LEU A C 1
ATOM 647 O O . LEU A 1 81 ? 5.752 -6.407 26.263 1.00 68.38 81 LEU A O 1
ATOM 651 N N . PHE A 1 82 ? 7.089 -4.737 25.544 1.00 63.81 82 PHE A N 1
ATOM 652 C CA . PHE A 1 82 ? 6.764 -3.811 26.625 1.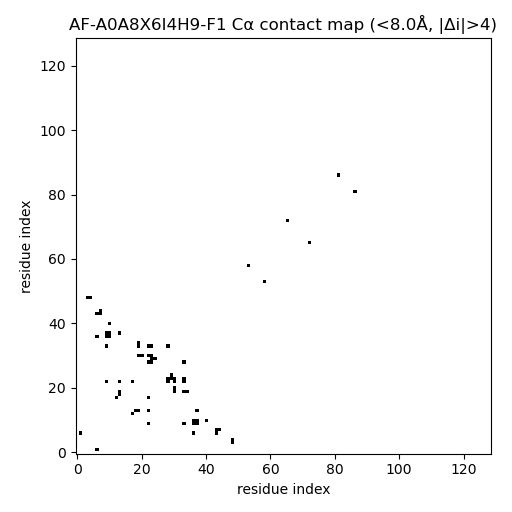00 63.81 82 PHE A CA 1
ATOM 653 C C . PHE A 1 82 ? 5.302 -3.363 26.533 1.00 63.81 82 PHE A C 1
ATOM 655 O O 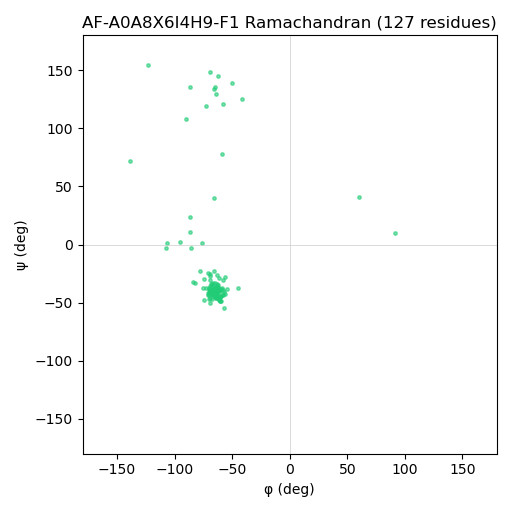. PHE A 1 82 ? 4.577 -3.453 27.525 1.00 63.81 82 PHE A O 1
ATOM 662 N N . ASP A 1 83 ? 4.841 -2.995 25.336 1.00 70.31 83 ASP A N 1
ATOM 663 C CA . ASP A 1 83 ? 3.452 -2.599 25.102 1.00 70.31 83 ASP A CA 1
ATOM 664 C C . ASP A 1 83 ? 2.472 -3.725 25.461 1.00 70.31 83 ASP A C 1
ATOM 666 O O . ASP A 1 83 ? 1.548 -3.508 26.246 1.00 70.31 83 ASP A O 1
ATOM 670 N N . ASP A 1 84 ? 2.689 -4.960 25.005 1.00 74.50 84 ASP A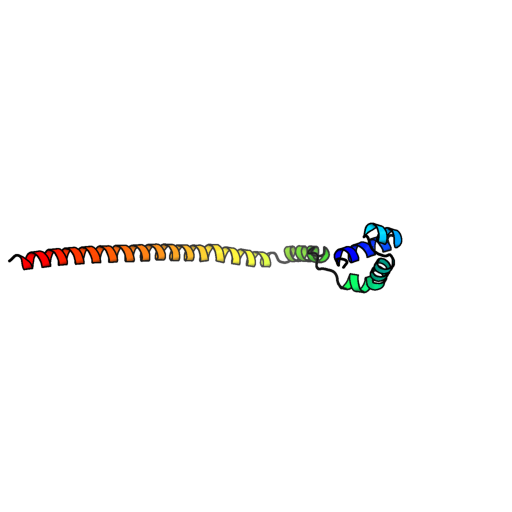 N 1
ATOM 671 C CA . ASP A 1 84 ? 1.754 -6.053 25.299 1.00 74.50 84 ASP A CA 1
ATOM 672 C C . ASP A 1 84 ? 1.754 -6.470 26.777 1.00 74.50 84 ASP A C 1
ATOM 674 O O . ASP A 1 84 ? 0.688 -6.722 27.351 1.00 74.50 84 ASP A O 1
ATOM 678 N N . ARG A 1 85 ? 2.913 -6.516 27.448 1.00 73.62 85 ARG A N 1
ATOM 679 C CA . ARG A 1 85 ? 2.986 -6.937 28.859 1.00 73.62 85 ARG A CA 1
ATOM 680 C C . ARG A 1 85 ? 2.464 -5.852 29.803 1.00 73.62 85 ARG A C 1
ATOM 682 O O . ARG A 1 85 ? 1.641 -6.150 30.675 1.00 73.62 85 ARG A O 1
ATOM 689 N N . CYS A 1 86 ? 2.908 -4.607 29.631 1.00 71.06 86 CYS A N 1
ATOM 690 C CA . CYS A 1 86 ? 2.509 -3.496 30.491 1.00 71.06 86 CYS A CA 1
ATOM 691 C C . CYS A 1 86 ? 1.045 -3.121 30.257 1.00 71.06 86 CYS A C 1
ATOM 693 O O . CYS A 1 86 ? 0.275 -3.036 31.218 1.00 71.06 86 CYS A O 1
ATOM 695 N N . LEU A 1 87 ? 0.605 -2.981 29.001 1.00 79.56 87 LEU A N 1
ATOM 696 C CA . LEU A 1 87 ? -0.777 -2.589 28.723 1.00 79.56 87 LEU A CA 1
ATOM 697 C C . LEU A 1 87 ? -1.771 -3.691 29.092 1.00 79.56 87 LEU A C 1
ATOM 699 O O . LEU A 1 87 ? -2.879 -3.369 29.516 1.00 79.56 87 LEU A O 1
ATOM 703 N N . THR A 1 88 ? -1.408 -4.976 29.020 1.00 82.56 88 THR A N 1
ATOM 704 C CA . THR A 1 88 ? -2.284 -6.058 29.508 1.00 82.56 88 THR A CA 1
ATOM 705 C C . THR A 1 88 ? -2.510 -5.968 31.016 1.00 82.56 88 THR A C 1
ATOM 707 O O . THR A 1 88 ? -3.646 -6.105 31.475 1.00 82.56 88 THR A O 1
ATOM 710 N N . PHE A 1 89 ? -1.467 -5.676 31.798 1.00 84.62 89 PHE A N 1
ATOM 711 C CA . PHE A 1 89 ? -1.607 -5.454 33.237 1.00 84.62 89 PHE A CA 1
ATOM 712 C C . PHE A 1 89 ? -2.537 -4.269 33.540 1.00 84.62 89 PHE A C 1
ATOM 714 O O . PHE A 1 89 ? -3.496 -4.420 34.301 1.00 84.62 89 PHE A O 1
ATOM 721 N N . PHE A 1 90 ? -2.337 -3.125 32.878 1.00 84.62 90 PHE A N 1
ATOM 722 C CA . PHE A 1 90 ? -3.209 -1.959 33.047 1.00 84.62 90 PHE A CA 1
ATOM 723 C C . PHE A 1 90 ? -4.648 -2.225 32.588 1.00 84.62 90 PHE A C 1
ATOM 725 O O . PHE A 1 90 ? -5.588 -1.902 33.313 1.00 84.62 90 PHE A O 1
ATOM 732 N N . ARG A 1 91 ? -4.852 -2.892 31.446 1.00 85.44 91 ARG A N 1
ATOM 733 C CA . ARG A 1 91 ? -6.181 -3.321 30.976 1.00 85.44 91 ARG A CA 1
ATOM 734 C C . ARG A 1 91 ? -6.877 -4.207 32.007 1.00 85.44 91 ARG A C 1
ATOM 736 O O . ARG A 1 91 ? -8.070 -4.036 32.249 1.00 85.44 91 ARG A O 1
ATOM 743 N N . ASN A 1 92 ? -6.146 -5.118 32.647 1.00 86.81 92 ASN A N 1
ATOM 744 C CA . ASN A 1 92 ? -6.691 -5.980 33.693 1.00 86.81 92 ASN A CA 1
ATOM 745 C C . ASN A 1 92 ? -7.063 -5.194 34.959 1.00 86.81 92 ASN A C 1
ATOM 747 O O . ASN A 1 92 ? -8.123 -5.449 35.530 1.00 86.81 92 ASN A O 1
ATOM 751 N N . ILE A 1 93 ? -6.259 -4.205 35.368 1.00 89.88 93 ILE A N 1
ATOM 752 C CA . ILE A 1 93 ? -6.612 -3.294 36.469 1.00 89.88 93 ILE A CA 1
ATOM 753 C C . ILE A 1 93 ? -7.881 -2.505 36.135 1.00 89.88 93 ILE A C 1
ATOM 755 O O . ILE A 1 93 ? -8.798 -2.457 36.954 1.00 89.88 93 ILE A O 1
ATOM 759 N N . LEU A 1 94 ? -7.966 -1.920 34.939 1.00 86.50 94 LEU A N 1
ATOM 760 C CA . LEU A 1 94 ? -9.130 -1.136 34.518 1.00 86.50 94 LEU A CA 1
ATOM 761 C C . LEU A 1 94 ? -10.402 -1.993 34.476 1.00 86.50 94 LEU A C 1
ATOM 763 O O . LEU A 1 94 ? -11.427 -1.587 35.021 1.00 86.50 94 LEU A O 1
ATOM 767 N N . LYS A 1 95 ? -10.325 -3.218 33.939 1.00 85.00 95 LYS A N 1
ATOM 768 C CA . LYS A 1 95 ? -11.445 -4.176 33.951 1.00 85.00 95 LYS A CA 1
ATOM 769 C C . LYS A 1 95 ? -11.872 -4.559 35.370 1.00 85.00 95 LYS A C 1
ATOM 771 O O . LYS A 1 95 ? -13.066 -4.669 35.636 1.00 85.00 95 LYS A O 1
ATOM 776 N N . ARG A 1 96 ? -10.922 -4.759 36.293 1.00 86.75 96 ARG A N 1
ATOM 777 C CA . ARG A 1 96 ? -11.232 -5.034 37.708 1.00 86.75 96 ARG A CA 1
ATOM 778 C C . ARG A 1 96 ? -11.941 -3.849 38.360 1.00 86.75 96 ARG A C 1
ATOM 780 O O . ARG A 1 96 ? -12.965 -4.047 39.003 1.00 86.75 96 ARG A O 1
ATOM 787 N N . ARG A 1 97 ? -11.455 -2.624 38.136 1.00 84.44 97 ARG A N 1
ATOM 788 C CA . ARG A 1 97 ? -12.074 -1.402 38.675 1.00 84.44 97 ARG A CA 1
ATOM 789 C C . ARG A 1 97 ? -13.477 -1.177 38.127 1.00 84.44 97 ARG A C 1
ATOM 791 O O . ARG A 1 97 ? -14.362 -0.858 38.901 1.00 84.44 97 ARG A O 1
ATOM 798 N N . GLN A 1 98 ? -13.703 -1.415 36.837 1.00 82.06 98 GLN A N 1
ATOM 799 C CA . GLN A 1 98 ? -15.035 -1.323 36.232 1.00 82.06 98 GLN A CA 1
ATOM 800 C C . GLN A 1 98 ? -16.042 -2.287 36.883 1.00 82.06 98 GLN A C 1
ATOM 802 O O . GLN A 1 98 ? -17.204 -1.935 37.084 1.00 82.06 98 GLN A O 1
ATOM 807 N N . LYS A 1 99 ? -15.605 -3.503 37.232 1.00 76.69 99 LYS A N 1
ATOM 808 C CA . LYS A 1 99 ? -16.443 -4.470 37.956 1.00 76.69 99 LYS A CA 1
ATOM 809 C C . LYS A 1 99 ? -16.693 -4.038 39.401 1.00 76.69 99 LYS A C 1
ATOM 811 O O . LYS A 1 99 ? -17.836 -4.099 39.838 1.00 76.69 99 LYS A O 1
ATOM 816 N N . GLN A 1 100 ? -15.663 -3.559 40.105 1.00 79.31 100 GLN A N 1
ATOM 817 C CA . GLN A 1 100 ? -15.801 -3.058 41.476 1.00 79.31 100 GLN A CA 1
ATOM 818 C C . GLN A 1 100 ? -16.766 -1.873 41.542 1.00 79.31 100 GLN A C 1
ATOM 820 O O . GLN A 1 100 ? -17.700 -1.905 42.328 1.00 79.31 100 GLN A O 1
ATOM 825 N N . THR A 1 101 ? -16.622 -0.874 40.666 1.00 74.50 101 THR A N 1
ATOM 826 C CA . THR A 1 101 ? -17.530 0.284 40.645 1.00 74.50 101 THR A CA 1
ATOM 827 C C . THR A 1 101 ? -18.965 -0.110 40.309 1.00 74.50 101 THR A C 1
ATOM 829 O O . THR A 1 101 ? -19.906 0.474 40.844 1.00 74.50 101 THR A O 1
ATOM 832 N N . SER A 1 102 ? -19.152 -1.115 39.450 1.00 73.88 102 SER A N 1
ATOM 833 C CA . SER A 1 102 ? -20.481 -1.651 39.140 1.00 73.88 102 SER A CA 1
ATOM 834 C C . SER A 1 102 ? -21.112 -2.345 40.352 1.00 73.88 102 SER A C 1
ATOM 836 O O . SER A 1 102 ? -22.291 -2.126 40.626 1.00 73.88 102 SER A O 1
ATOM 838 N N . LEU A 1 103 ? -20.333 -3.139 41.095 1.00 71.00 103 LEU A N 1
ATOM 839 C CA . LEU A 1 103 ? -20.792 -3.806 42.316 1.00 71.00 103 LEU A CA 1
ATOM 840 C C . LEU A 1 103 ? -21.044 -2.819 43.455 1.00 71.00 103 LEU A C 1
ATOM 842 O O . LEU A 1 103 ? -22.107 -2.883 44.058 1.00 71.00 103 LEU A O 1
ATOM 846 N N . ASP A 1 104 ? -20.140 -1.874 43.704 1.00 75.94 104 ASP A N 1
ATOM 847 C CA . ASP A 1 104 ? -20.319 -0.842 44.732 1.00 75.94 104 ASP A CA 1
ATOM 848 C C . ASP A 1 104 ? -21.593 -0.039 44.464 1.00 75.94 104 ASP A C 1
ATOM 850 O O . ASP A 1 104 ? -22.406 0.177 45.360 1.00 75.94 104 ASP A O 1
ATOM 854 N N . ARG A 1 105 ? -21.839 0.333 43.201 1.00 78.81 105 ARG A N 1
ATOM 855 C CA . ARG A 1 105 ? -23.074 1.020 42.808 1.00 78.81 105 ARG A CA 1
ATOM 856 C C . ARG A 1 105 ? -24.320 0.158 43.028 1.00 78.81 105 ARG A C 1
ATOM 858 O O . ARG A 1 105 ? -25.361 0.700 43.394 1.00 78.81 105 ARG A O 1
ATOM 865 N N . TYR A 1 106 ? -24.238 -1.151 42.794 1.00 76.00 106 TYR A N 1
ATOM 866 C CA . TYR A 1 106 ? -25.341 -2.079 43.040 1.00 76.00 106 TYR A CA 1
ATOM 867 C C . TYR A 1 106 ? -25.612 -2.248 44.541 1.00 76.00 106 TYR A C 1
ATOM 869 O O . TYR A 1 106 ? -26.741 -2.045 44.977 1.00 76.00 106 TYR A O 1
ATOM 877 N N . LEU A 1 107 ? -24.581 -2.527 45.341 1.00 71.81 107 LEU A N 1
ATOM 878 C CA . LEU A 1 107 ? -24.699 -2.751 46.784 1.00 71.81 107 LEU A CA 1
ATOM 879 C C . LEU A 1 107 ? -25.148 -1.489 47.533 1.00 71.81 107 LEU A C 1
ATOM 881 O O . LEU A 1 107 ? -26.012 -1.578 48.399 1.00 71.81 107 LEU A O 1
ATOM 885 N N . VAL A 1 108 ? -24.652 -0.305 47.151 1.00 76.06 108 VAL A N 1
ATOM 886 C CA . VAL A 1 108 ? -25.129 0.982 47.695 1.00 76.06 108 VAL A CA 1
ATOM 887 C C . VAL A 1 108 ? -26.591 1.253 47.320 1.00 76.06 108 VAL A C 1
ATOM 889 O O . VAL A 1 108 ? -27.328 1.877 48.085 1.00 76.06 108 VAL A O 1
ATOM 892 N N . LYS A 1 109 ? -27.045 0.801 46.144 1.00 76.56 109 LYS A N 1
ATOM 893 C CA . LYS A 1 109 ? -28.454 0.929 45.748 1.00 76.56 109 LYS A CA 1
ATOM 894 C C . LYS A 1 109 ? -29.348 -0.014 46.557 1.00 76.56 109 LYS A C 1
ATOM 896 O O . LYS A 1 109 ? -30.398 0.430 47.009 1.00 76.56 109 LYS A O 1
ATOM 901 N N . VAL A 1 110 ? -28.919 -1.264 46.752 1.00 69.69 110 VAL A N 1
ATOM 902 C CA . VAL A 1 110 ? -29.646 -2.273 47.542 1.00 69.69 110 VAL A CA 1
ATOM 903 C C . VAL A 1 110 ? -29.791 -1.826 48.999 1.00 69.69 110 VAL A C 1
ATOM 905 O O . VAL A 1 110 ? -30.904 -1.819 49.523 1.00 69.69 110 VAL A O 1
ATOM 908 N N . SER A 1 111 ? -28.716 -1.340 49.624 1.00 63.31 111 SER A N 1
ATOM 909 C CA . SER A 1 111 ? -28.776 -0.865 51.012 1.00 63.31 111 SER A CA 1
ATOM 910 C C . SER A 1 111 ? -29.673 0.365 51.181 1.00 63.31 111 SER A C 1
ATOM 912 O O . SER A 1 111 ? -30.411 0.464 52.157 1.00 63.31 111 SER A O 1
ATOM 914 N N . ARG A 1 112 ? -29.695 1.287 50.206 1.00 63.66 112 ARG A N 1
ATOM 915 C CA . ARG A 1 112 ? -30.642 2.416 50.214 1.00 63.66 112 ARG A CA 1
ATOM 916 C C . ARG A 1 112 ? -32.098 1.964 50.107 1.00 63.66 112 ARG A C 1
ATOM 918 O O . ARG A 1 112 ? -32.931 2.532 50.806 1.00 63.66 112 ARG A O 1
ATOM 925 N N . SER A 1 113 ? -32.410 0.969 49.275 1.00 63.72 113 SER A N 1
ATOM 926 C CA . SER A 1 113 ? -33.782 0.454 49.173 1.00 63.72 113 SER A CA 1
ATOM 927 C C . SER A 1 113 ? -34.250 -0.243 50.451 1.00 63.72 113 SER A C 1
ATOM 929 O O . SER A 1 113 ? -35.382 -0.024 50.867 1.00 63.72 113 SER A O 1
ATOM 931 N N . GLU A 1 114 ? -33.383 -1.008 51.117 1.00 64.75 114 GLU A N 1
ATOM 932 C CA . GLU A 1 114 ? -33.715 -1.695 52.376 1.00 64.75 114 GLU A CA 1
ATOM 933 C C . GLU A 1 114 ? -33.918 -0.707 53.539 1.00 64.75 114 GLU A C 1
ATOM 935 O O . GLU A 1 114 ? -34.855 -0.847 54.334 1.00 64.75 114 GLU A O 1
ATOM 940 N N . SER A 1 115 ? -33.097 0.346 53.612 1.00 64.62 115 SER A N 1
ATOM 941 C CA . SER A 1 115 ? -33.282 1.431 54.584 1.00 64.62 115 SER A CA 1
ATOM 942 C C . SER A 1 115 ? -34.573 2.213 54.326 1.00 64.62 115 SER A C 1
ATOM 944 O O . SER A 1 115 ? -35.313 2.504 55.259 1.00 64.62 115 SER A O 1
ATOM 946 N N . GLN A 1 116 ? -34.904 2.501 53.064 1.00 62.41 116 GLN A N 1
ATOM 947 C CA . GLN A 1 116 ? -36.155 3.191 52.727 1.00 62.41 116 GLN A CA 1
ATOM 948 C C . GLN A 1 116 ? -37.395 2.333 53.012 1.00 62.41 116 GLN A C 1
ATOM 950 O O . GLN A 1 116 ? -38.416 2.850 53.461 1.00 62.41 116 GLN A O 1
ATOM 955 N N . GLU A 1 117 ? -37.321 1.020 52.796 1.00 66.12 117 GLU A N 1
ATOM 956 C CA . GLU A 1 117 ? -38.428 0.104 53.071 1.00 66.12 117 GLU A CA 1
ATOM 957 C C . GLU A 1 117 ? -38.649 -0.117 54.578 1.00 66.12 117 GLU A C 1
ATOM 959 O O . GLU A 1 117 ? -39.791 -0.199 55.039 1.00 66.12 117 GLU A O 1
ATOM 964 N N . SER A 1 118 ? -37.573 -0.175 55.366 1.00 65.69 118 SER A N 1
ATOM 965 C CA . SER A 1 118 ? -37.660 -0.268 56.828 1.00 65.69 118 SER A CA 1
ATOM 966 C C . SER A 1 118 ? -38.166 1.031 57.466 1.00 65.69 118 SER A C 1
ATOM 968 O O . SER A 1 118 ? -39.001 0.968 58.372 1.00 65.69 118 SER A O 1
ATOM 970 N N . GLU A 1 119 ? -37.777 2.200 56.948 1.00 67.19 119 GLU A N 1
ATOM 971 C CA . GLU A 1 119 ? -38.342 3.486 57.375 1.00 67.19 119 GLU A CA 1
ATOM 972 C C . GLU A 1 119 ? -39.818 3.639 56.985 1.00 67.19 119 GLU A C 1
ATOM 974 O O . GLU A 1 119 ? -40.628 4.040 57.822 1.00 67.19 119 GLU A O 1
ATOM 979 N N . ALA A 1 120 ? -40.217 3.229 55.777 1.00 69.19 120 ALA A N 1
ATOM 980 C CA . ALA A 1 120 ? -41.621 3.250 55.358 1.00 69.19 120 ALA A CA 1
ATOM 981 C C . ALA A 1 120 ? -42.507 2.318 56.210 1.00 69.19 120 ALA A C 1
ATOM 983 O O . ALA A 1 120 ? -43.639 2.668 56.556 1.00 69.19 120 ALA A O 1
ATOM 984 N N . LYS A 1 121 ? -41.993 1.142 56.599 1.00 72.12 121 LYS A N 1
ATOM 985 C CA . LYS A 1 121 ? -42.686 0.212 57.510 1.00 72.12 121 LYS A CA 1
ATOM 986 C C . LYS A 1 121 ? -42.771 0.757 58.938 1.00 72.12 121 LYS A C 1
ATOM 988 O O . LYS A 1 121 ? -43.780 0.531 59.603 1.00 72.12 121 LYS A O 1
ATOM 993 N N . LYS A 1 122 ? -41.750 1.480 59.409 1.00 73.50 122 LYS A N 1
ATOM 994 C CA . LYS A 1 122 ? -41.750 2.128 60.730 1.00 73.50 122 LYS A CA 1
ATOM 995 C C . LYS A 1 122 ? -42.718 3.314 60.787 1.00 73.50 122 LYS A C 1
ATOM 997 O O . LYS A 1 122 ? -43.443 3.438 61.765 1.00 73.50 122 LYS A O 1
ATOM 1002 N N . ALA A 1 123 ? -42.789 4.125 59.730 1.00 70.06 123 ALA A N 1
ATOM 1003 C CA . ALA A 1 123 ? -43.722 5.248 59.629 1.00 70.06 123 ALA A CA 1
ATOM 1004 C C . ALA A 1 123 ? -45.195 4.800 59.588 1.00 70.06 123 ALA A C 1
ATOM 1006 O O . ALA A 1 123 ? -46.043 5.424 60.221 1.00 70.06 123 ALA A O 1
ATOM 1007 N N . ARG A 1 124 ? -45.501 3.680 58.915 1.00 67.62 124 ARG A N 1
ATOM 1008 C CA . ARG A 1 124 ? -46.852 3.089 58.935 1.00 67.62 124 ARG A CA 1
ATOM 1009 C C . ARG A 1 124 ? -47.276 2.608 60.322 1.00 67.62 124 ARG A C 1
ATOM 1011 O O . ARG A 1 124 ? -48.414 2.804 60.699 1.00 67.62 124 ARG A O 1
ATOM 1018 N N . ARG A 1 125 ? -46.360 2.035 61.107 1.00 63.50 125 ARG A N 1
ATOM 1019 C CA . ARG A 1 125 ? -46.675 1.588 62.476 1.00 63.50 125 ARG A CA 1
ATOM 1020 C C . ARG A 1 125 ? -46.940 2.738 63.449 1.00 63.50 125 ARG A C 1
ATOM 1022 O O . ARG A 1 125 ? -47.633 2.526 64.423 1.00 63.50 125 ARG A O 1
ATOM 1029 N N . LEU A 1 126 ? -46.393 3.925 63.190 1.00 60.56 126 LEU A N 1
ATOM 1030 C CA . LEU A 1 126 ? -46.565 5.105 64.045 1.00 60.56 126 LEU A CA 1
ATOM 1031 C C . LEU A 1 126 ? -47.844 5.908 63.741 1.00 60.56 126 LEU A C 1
ATOM 1033 O O . LEU A 1 126 ? -48.063 6.935 64.369 1.00 60.56 126 LEU A O 1
ATOM 1037 N N . SER A 1 127 ? -48.619 5.505 62.730 1.00 59.50 127 SER A N 1
ATOM 1038 C CA . SER A 1 127 ? -49.868 6.172 62.324 1.00 59.50 127 SER A CA 1
ATOM 1039 C C . SER A 1 127 ? -51.131 5.383 62.689 1.00 59.50 127 SER A C 1
ATOM 1041 O O . SER A 1 127 ? -52.225 5.890 62.459 1.00 59.50 127 SER A O 1
ATOM 1043 N N . ASP A 1 128 ? -50.975 4.186 63.266 1.00 59.19 128 ASP A N 1
ATOM 1044 C CA . ASP A 1 128 ? -52.067 3.308 63.716 1.00 59.19 128 ASP A CA 1
ATOM 1045 C C . ASP A 1 128 ? -52.218 3.262 65.263 1.00 59.19 128 ASP A C 1
ATOM 1047 O O . ASP A 1 128 ? -53.103 2.561 65.753 1.00 59.19 128 ASP A O 1
ATOM 1051 N N . ASP A 1 129 ? -51.393 4.010 66.016 1.00 49.19 129 ASP A N 1
ATOM 1052 C CA . ASP A 1 129 ? -51.530 4.301 67.464 1.00 49.19 129 ASP A CA 1
ATOM 1053 C C . ASP A 1 129 ? -51.978 5.762 67.669 1.00 49.19 129 ASP A C 1
ATOM 1055 O O . ASP A 1 129 ? -52.819 6.016 68.564 1.00 49.19 129 ASP A O 1
#

Solvent-accessible surface area (backbone atoms only — not comparable to full-atom values): 7452 Å² total; per-residue (Å²): 136,82,56,73,68,57,56,64,54,50,46,62,45,43,76,73,66,51,53,56,63,59,54,11,60,75,70,74,43,58,45,70,58,49,51,50,50,56,73,42,40,70,61,52,65,72,61,58,76,86,65,91,66,77,52,71,67,59,50,50,50,52,49,53,50,54,70,74,40,61,63,70,55,49,53,56,49,50,51,52,52,46,51,56,56,53,48,48,54,52,50,50,51,52,55,50,49,56,50,49,56,52,48,53,56,48,53,56,49,52,52,51,51,53,53,52,51,52,49,54,53,51,55,56,61,69,72,79,116

Organism: Nephila pilipes (NCBI:txid299642)

Sequence (129 aa):
MISMEAKHEIIPKHERGVRINDLANEYGRNPSAISTIIKQKEAIKKLQPSKGEIPREIEKERKTLRERHPEKLSTGRASALFDDRCLTFFRNILKRRQKQTSLDRYLVKVSRSESQESEAKKARRLSDD

InterPro domains:
  IPR009057 Homedomain-like superfamily [SSF46689] (2-49)

Foldseek 3Di:
DDDLVLLVVLQVCVVVPDDLVVSCVVVVHDSVVSVVSNVCVVVSVVVDDCPPDDPPVVVVVVVVVCVVCVPVVVVVVVVVVCCVVVVVVVVVVVVVVVVVVVVVVVVVVVVVVVVVVVVVVVVVVVVVD

pLDDT: mean 75.88, std 13.2, range [49.19, 94.69]

Radius of gyration: 37.83 Å; Cα contacts (8 Å, |Δi|>4): 36; chains: 1; bounding box: 77×21×104 Å

Secondary structure (DSSP, 8-state):
---HHHHHHHHHHHHTT--HHHHHHHTT--HHHHHHHHHTHHHHHHT----S---HHHHHHHHHHHHH-THHHHHHHHHHHHHHHHHHHHHHHHHHHHHHHHHHHHHH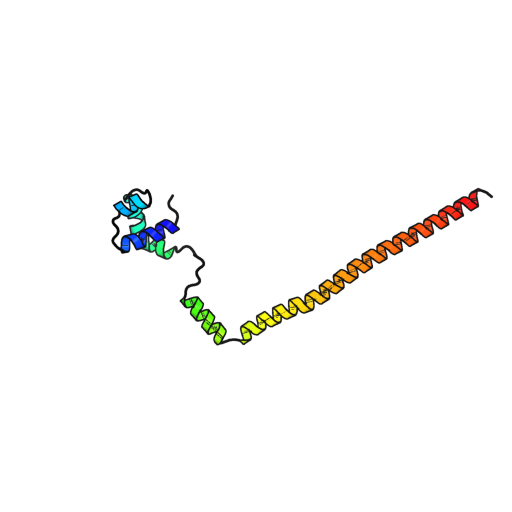HHHHHHHHHHHHHHHHHTS--

Nearest PDB structures (foldseek):
  8b4h-assembly1_A  TM=5.885E-01  e=8.473E-02  Geobacillus stearothermophilus
  8b4h-assembly1_D  TM=5.476E-01  e=1.355E-01  Geobacillus stearothermophilus
  6m5f-assembly1_B  TM=4.056E-01  e=1.977E+00  Pseudomonas aeruginosa PAO1

Mean predicted aligned error: 19.43 Å